Protein AF-A0A9D6L0J1-F1 (afdb_monomer)

Sequence (110 aa):
MLTKVRRTGNSMSSGLYEQGDKQLHSTFLVCQKGISLCSDEEDRKSLLMRVRYEFKQAIFSGNKTEAKLFGQLEKEIDSHNWWFYFFTFLSWIPLPWSWIRKKYHRLLYN

Foldseek 3Di:
DDDPDDDDPPPPVVCPLAAVDVVLVVVLVVLVVQVVVDPDPVSLVVSLVVLVVSLVSCLQNVVLVSVVSSLVSNCVSDVDDPVSVVSVVSSVDSNNCVVVVVVVCVVVPD

Nearest PDB structures (foldseek):
  8tef-assembly1_B  TM=7.146E-01  e=4.152E+00  Flavobacterium johnsoniae UW101
  8p6f-assembly1_B  TM=7.321E-01  e=6.851E+00  Flavobacterium johnsoniae
  8p6f-assembly1_A  TM=7.500E-01  e=7.658E+00  Flavobacterium johnsoniae

Secondary structure (DSSP, 8-state):
--------TT-TTSSTT-TT-HHHHHHHHHHHHHHTT--SHHHHHHHHHHHHHHHHHHHHTT-HHHHHHHHHHHHHH-S--HHHHHHHHHHTS---THHHHHHHHHHH--

Radius of gyration: 15.64 Å; Cα contacts (8 Å, |Δi|>4): 76; chains: 1; bounding box: 39×34×35 Å

Solvent-accessible surface area (backbone atoms only — not comparable to full-atom values): 6493 Å² total; per-residue (Å²): 136,88,78,86,76,85,80,58,92,84,41,81,74,72,57,61,65,40,71,83,34,64,66,59,51,52,49,49,54,51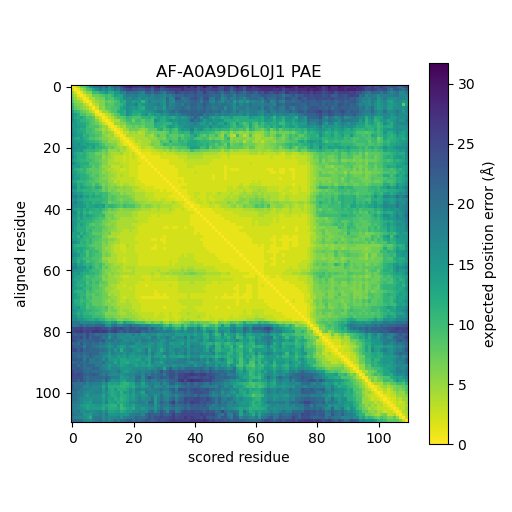,55,59,56,41,63,81,65,44,86,51,71,66,49,45,52,53,50,49,55,48,41,54,51,52,25,51,46,20,43,40,31,64,27,61,68,52,22,52,50,33,54,53,51,46,49,73,77,47,85,83,55,72,64,57,58,59,48,53,58,49,62,70,52,89,53,76,44,63,58,56,51,55,49,49,55,50,63,75,72,103

pLDDT: mean 75.32, std 15.4, range [38.25, 95.25]

Structure (mmCIF, N/CA/C/O backbone):
data_AF-A0A9D6L0J1-F1
#
_entry.id   AF-A0A9D6L0J1-F1
#
loop_
_atom_site.group_PDB
_atom_site.id
_atom_site.type_symbol
_atom_site.label_atom_id
_atom_site.label_alt_id
_atom_site.label_comp_id
_atom_site.label_asym_id
_atom_site.label_entity_id
_atom_site.label_seq_id
_atom_site.pdbx_PDB_ins_code
_atom_site.Cartn_x
_atom_site.Cartn_y
_atom_site.Cartn_z
_atom_site.occupancy
_atom_site.B_iso_or_equiv
_atom_site.auth_seq_id
_atom_site.auth_comp_id
_atom_site.auth_asym_id
_atom_site.auth_atom_id
_atom_site.pdbx_PDB_model_num
ATOM 1 N N . MET A 1 1 ? -4.592 25.206 -10.521 1.00 38.25 1 MET A N 1
ATOM 2 C CA . MET A 1 1 ? -5.894 24.964 -11.180 1.00 38.25 1 MET A CA 1
ATOM 3 C C . MET A 1 1 ? -6.883 24.533 -10.099 1.00 38.25 1 MET A C 1
ATOM 5 O O . MET A 1 1 ? -6.718 23.455 -9.547 1.00 38.25 1 MET A O 1
ATOM 9 N N . LEU A 1 2 ? -7.811 25.402 -9.682 1.00 48.84 2 LEU A N 1
ATOM 10 C CA . LEU A 1 2 ? -8.794 25.091 -8.631 1.00 48.84 2 LEU A CA 1
ATOM 11 C C . LEU A 1 2 ? -10.090 24.612 -9.290 1.00 48.84 2 LEU A C 1
ATOM 13 O O . LEU A 1 2 ? -10.988 25.398 -9.580 1.00 48.84 2 LEU A O 1
ATOM 17 N N . THR A 1 3 ? -10.169 23.315 -9.574 1.00 53.03 3 THR A N 1
ATOM 18 C CA . THR A 1 3 ? -11.391 22.704 -10.103 1.00 53.03 3 THR A CA 1
ATOM 19 C C . THR A 1 3 ? -12.384 22.528 -8.957 1.00 53.03 3 THR A C 1
ATOM 21 O O . THR A 1 3 ? -12.131 21.783 -8.009 1.00 53.03 3 THR A O 1
ATOM 24 N N . LYS A 1 4 ? -13.521 23.230 -9.013 1.00 57.75 4 LYS A N 1
ATOM 25 C CA . LYS A 1 4 ? -14.577 23.147 -7.996 1.00 57.75 4 LYS A CA 1
ATOM 26 C C . LYS A 1 4 ? -15.333 21.824 -8.165 1.00 57.75 4 LYS A C 1
ATOM 28 O O . LYS A 1 4 ? -16.258 21.718 -8.964 1.00 57.75 4 LYS A O 1
ATOM 33 N N . VAL A 1 5 ? -14.896 20.789 -7.449 1.00 60.47 5 VAL A N 1
ATOM 34 C CA . VAL A 1 5 ? -15.513 19.455 -7.497 1.00 60.47 5 VAL A CA 1
ATOM 35 C C . VAL A 1 5 ? -16.892 19.505 -6.835 1.00 60.47 5 VAL A C 1
ATOM 37 O O . VAL A 1 5 ? -17.006 19.778 -5.641 1.00 60.47 5 VAL A O 1
ATOM 40 N N . ARG A 1 6 ? -17.952 19.228 -7.602 1.00 64.88 6 ARG A N 1
ATOM 41 C CA . ARG A 1 6 ? -19.328 19.129 -7.092 1.00 64.88 6 ARG A CA 1
ATOM 42 C C . ARG A 1 6 ? -19.460 17.819 -6.307 1.00 64.88 6 ARG A C 1
ATOM 44 O O . ARG A 1 6 ? -19.450 16.747 -6.903 1.00 64.88 6 ARG A O 1
ATOM 51 N N . ARG A 1 7 ? -19.534 17.888 -4.974 1.00 57.03 7 ARG A N 1
ATOM 52 C CA . ARG A 1 7 ? -19.678 16.703 -4.112 1.00 57.03 7 ARG A CA 1
ATOM 53 C C . ARG A 1 7 ? -21.144 16.487 -3.743 1.00 57.03 7 ARG A C 1
ATOM 55 O O . ARG A 1 7 ? -21.712 17.263 -2.984 1.00 57.03 7 ARG A O 1
ATOM 62 N N . THR A 1 8 ? -2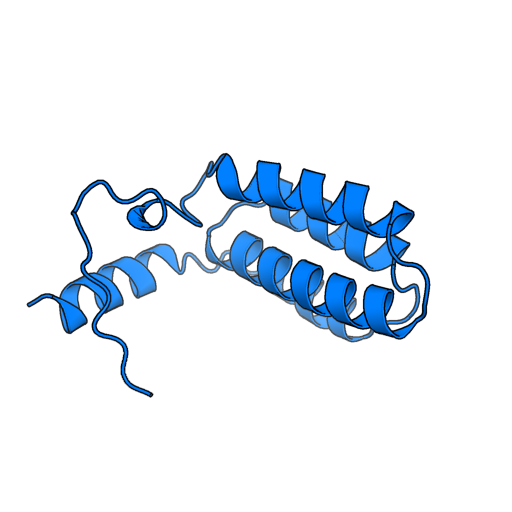1.754 15.444 -4.297 1.00 63.75 8 THR A N 1
ATOM 63 C CA . THR A 1 8 ? -23.050 14.916 -3.849 1.00 63.75 8 THR A CA 1
ATOM 64 C C . THR A 1 8 ? -22.834 13.976 -2.658 1.00 63.75 8 THR A C 1
ATOM 66 O O . THR A 1 8 ? -21.838 13.248 -2.610 1.00 63.75 8 THR A O 1
ATOM 69 N N . GLY A 1 9 ? -23.751 13.992 -1.682 1.00 56.47 9 GLY A N 1
ATOM 70 C CA . GLY A 1 9 ? -23.622 13.235 -0.422 1.00 56.47 9 GLY A CA 1
ATOM 71 C C . GLY A 1 9 ? -23.437 11.720 -0.597 1.00 56.47 9 GLY A C 1
ATOM 72 O O . GLY A 1 9 ? -22.791 11.087 0.230 1.00 56.47 9 GLY A O 1
ATOM 73 N N . ASN A 1 10 ? -23.896 11.170 -1.726 1.00 59.78 10 ASN A N 1
ATOM 74 C CA . ASN A 1 10 ? -23.800 9.748 -2.080 1.00 59.78 10 ASN A CA 1
ATOM 75 C C . ASN A 1 10 ? -22.697 9.446 -3.112 1.00 59.78 10 ASN A C 1
ATOM 77 O O . ASN A 1 10 ? -22.767 8.447 -3.825 1.00 59.78 10 ASN A O 1
ATOM 81 N N . SER A 1 11 ? -21.714 10.334 -3.278 1.00 61.03 11 SER A N 1
ATOM 82 C CA . SER A 1 11 ? -20.604 10.080 -4.204 1.00 61.03 11 SER A CA 1
ATOM 83 C C . SER A 1 11 ? -19.771 8.881 -3.739 1.00 61.03 11 SER A C 1
ATOM 85 O O . SER A 1 11 ? -19.479 8.758 -2.557 1.00 61.03 11 SER A O 1
ATOM 87 N N . MET A 1 12 ? -19.342 8.005 -4.657 1.00 57.81 12 MET A N 1
ATOM 88 C CA . MET A 1 12 ? -18.581 6.792 -4.293 1.00 57.81 12 MET A CA 1
ATOM 89 C C . MET A 1 12 ? -17.296 7.077 -3.503 1.00 57.81 12 MET A C 1
ATOM 91 O O . MET A 1 12 ? -16.814 6.211 -2.778 1.00 57.81 12 MET A O 1
ATOM 95 N N . SER A 1 13 ? -16.756 8.292 -3.614 1.00 62.06 13 SER A N 1
ATOM 96 C CA . SER A 1 13 ? -15.566 8.731 -2.891 1.00 62.06 13 SER A CA 1
ATOM 97 C C . SER A 1 13 ? -15.822 9.144 -1.439 1.00 62.06 13 SER A C 1
ATOM 99 O O . SER A 1 13 ? -14.856 9.342 -0.701 1.00 62.06 13 SER A O 1
ATOM 101 N N . SER A 1 14 ? -17.080 9.277 -0.997 1.00 60.53 14 SER A N 1
ATOM 102 C CA . SER A 1 14 ? -17.397 9.647 0.388 1.00 60.53 14 SER A CA 1
ATOM 103 C C . SER A 1 14 ? -17.087 8.523 1.383 1.00 60.53 14 SER A C 1
ATOM 105 O O . SER A 1 14 ? -16.633 8.831 2.485 1.00 60.53 14 SER A O 1
ATOM 107 N N . GLY A 1 15 ? -17.231 7.256 0.969 1.00 65.31 15 GLY A N 1
ATOM 108 C CA . GLY A 1 15 ? -16.979 6.054 1.782 1.00 65.31 15 GLY A CA 1
ATOM 109 C C . GLY A 1 15 ? -15.588 5.423 1.633 1.00 65.31 15 GLY A C 1
ATOM 110 O O . GLY A 1 15 ? -15.302 4.425 2.288 1.00 65.31 15 GLY A O 1
ATOM 111 N N . LEU A 1 16 ? -14.708 5.994 0.800 1.00 67.94 16 LEU A N 1
ATOM 112 C CA . LEU A 1 16 ? -13.334 5.498 0.637 1.00 67.94 16 LEU A CA 1
ATOM 113 C C . LEU A 1 16 ? -12.591 5.510 1.972 1.00 67.94 16 LEU A C 1
ATOM 115 O O . LEU A 1 16 ? -12.654 6.522 2.663 1.00 67.94 16 LEU A O 1
ATOM 119 N N . TYR A 1 17 ? -11.842 4.461 2.303 1.00 72.12 17 TYR A N 1
ATOM 120 C CA . TYR A 1 17 ? -11.037 4.335 3.529 1.00 72.12 17 TYR A CA 1
ATOM 121 C C . TYR A 1 17 ? -11.851 4.372 4.830 1.00 72.12 17 TYR A C 1
ATOM 123 O O . TYR A 1 17 ? -11.395 4.893 5.853 1.00 72.12 17 TYR A O 1
ATOM 131 N N . GLU A 1 18 ? -13.078 3.863 4.800 1.00 74.12 18 GLU A N 1
ATOM 132 C CA . GLU A 1 18 ? -13.788 3.457 6.013 1.00 74.12 18 GLU A CA 1
ATOM 133 C C . GLU A 1 18 ? -13.367 2.045 6.437 1.00 74.12 18 GLU A C 1
ATOM 135 O O . GLU A 1 18 ? -12.780 1.286 5.663 1.00 74.12 18 GLU A O 1
ATOM 140 N N . GLN A 1 19 ? -13.617 1.689 7.696 1.00 72.19 19 GLN A N 1
ATOM 141 C CA . GLN A 1 19 ? -13.313 0.346 8.176 1.00 72.19 19 GLN A CA 1
ATOM 142 C C . GLN A 1 19 ? -14.206 -0.670 7.446 1.00 72.19 19 GLN A C 1
ATOM 144 O O . GLN A 1 19 ? -15.427 -0.542 7.462 1.00 72.19 19 GLN A O 1
ATOM 149 N N . GLY A 1 20 ? -13.600 -1.679 6.819 1.00 72.38 20 GLY A N 1
ATOM 150 C CA . GLY A 1 20 ? -14.303 -2.647 5.973 1.00 72.38 20 GLY A CA 1
ATOM 151 C C . GLY A 1 20 ? -14.600 -2.147 4.554 1.00 72.38 20 GLY A C 1
ATOM 152 O O . GLY A 1 20 ? -15.457 -2.718 3.876 1.00 72.38 20 GLY A O 1
ATOM 153 N N . ASP A 1 21 ? -13.923 -1.090 4.096 1.00 76.00 21 ASP A N 1
ATOM 154 C CA . ASP A 1 21 ? -14.097 -0.554 2.748 1.00 76.00 21 ASP A CA 1
ATOM 155 C C . ASP A 1 21 ? -13.672 -1.561 1.664 1.00 76.00 21 ASP A C 1
ATOM 157 O O . ASP A 1 21 ? -12.492 -1.852 1.450 1.00 76.00 21 ASP A O 1
ATOM 161 N N . LYS A 1 22 ? -14.663 -2.051 0.912 1.00 82.00 22 LYS A N 1
ATOM 162 C CA . LYS A 1 22 ? -14.462 -2.974 -0.212 1.00 82.00 22 LYS A CA 1
ATOM 163 C C . LYS A 1 22 ? -13.691 -2.336 -1.373 1.00 82.00 22 LYS A C 1
ATOM 165 O O . LYS A 1 22 ? -13.079 -3.060 -2.158 1.00 82.00 22 LYS A O 1
ATOM 170 N N . GLN A 1 23 ? -13.703 -1.008 -1.501 1.00 85.06 23 GLN A N 1
ATOM 171 C CA . GLN A 1 23 ? -12.964 -0.305 -2.552 1.00 85.06 23 GLN A CA 1
ATOM 172 C C . GLN A 1 23 ? -11.453 -0.394 -2.322 1.00 85.06 23 GLN A C 1
ATOM 174 O O . GLN A 1 23 ? -10.699 -0.566 -3.282 1.00 85.06 23 GLN A O 1
ATOM 179 N N . LEU A 1 24 ? -11.006 -0.362 -1.063 1.00 88.19 24 LEU A N 1
ATOM 180 C CA . LEU A 1 24 ? -9.597 -0.543 -0.716 1.00 88.19 24 LEU A CA 1
ATOM 181 C C . LEU A 1 24 ? -9.101 -1.935 -1.135 1.00 88.19 24 LEU A C 1
ATOM 183 O O . LEU A 1 24 ? -8.043 -2.063 -1.751 1.00 88.19 24 LEU A O 1
ATOM 187 N N . HIS A 1 25 ? -9.913 -2.968 -0.900 1.00 91.25 25 HIS A N 1
ATOM 188 C CA . HIS A 1 25 ? -9.607 -4.322 -1.359 1.00 91.25 25 HIS A CA 1
ATOM 189 C C . HIS A 1 25 ? -9.610 -4.439 -2.893 1.00 91.25 25 HIS A C 1
ATOM 191 O O . HIS A 1 25 ? -8.703 -5.029 -3.476 1.00 91.25 25 HIS A O 1
ATOM 197 N N . SER A 1 26 ? -10.582 -3.830 -3.579 1.00 91.75 26 SER A N 1
ATOM 198 C CA . SER A 1 26 ? -10.576 -3.784 -5.048 1.00 91.75 26 SER A CA 1
ATOM 199 C C . SER A 1 26 ? -9.320 -3.096 -5.586 1.00 91.75 26 SER A C 1
ATOM 201 O O . SER A 1 26 ? -8.775 -3.515 -6.604 1.00 91.75 26 SER A O 1
ATOM 203 N N . THR A 1 27 ? -8.850 -2.053 -4.904 1.00 92.94 27 THR A N 1
ATOM 204 C CA . THR A 1 27 ? -7.623 -1.342 -5.272 1.00 92.94 27 THR A CA 1
ATOM 205 C C . THR A 1 27 ? -6.404 -2.244 -5.116 1.00 92.94 27 THR A C 1
ATOM 207 O O . THR A 1 27 ? -5.558 -2.268 -6.006 1.00 92.94 27 THR A O 1
ATOM 210 N N . PHE A 1 28 ? -6.348 -3.055 -4.054 1.00 94.62 28 PHE A N 1
ATOM 211 C CA . PHE A 1 28 ? -5.311 -4.076 -3.896 1.00 94.62 28 PHE A CA 1
ATOM 212 C C . PHE A 1 28 ? -5.265 -5.033 -5.094 1.00 94.62 28 PHE A C 1
ATOM 214 O O . PHE A 1 28 ? -4.195 -5.224 -5.667 1.00 94.62 28 PHE A O 1
ATOM 221 N N . LEU A 1 29 ? -6.411 -5.565 -5.531 1.00 95.25 29 LEU A N 1
ATOM 222 C CA . LEU A 1 29 ? -6.472 -6.475 -6.683 1.00 95.25 29 LEU A CA 1
ATOM 223 C C . LEU A 1 29 ? -5.998 -5.807 -7.983 1.00 95.25 29 LEU A C 1
ATOM 225 O O . LEU A 1 29 ? -5.320 -6.432 -8.799 1.00 95.25 29 LEU A O 1
ATOM 229 N N . VAL A 1 30 ? -6.319 -4.523 -8.174 1.00 95.00 30 VAL A N 1
ATOM 230 C CA . VAL A 1 30 ? -5.834 -3.746 -9.325 1.00 95.00 30 VAL A CA 1
ATOM 231 C C . VAL A 1 30 ? -4.320 -3.564 -9.258 1.00 95.00 30 VAL A C 1
ATOM 2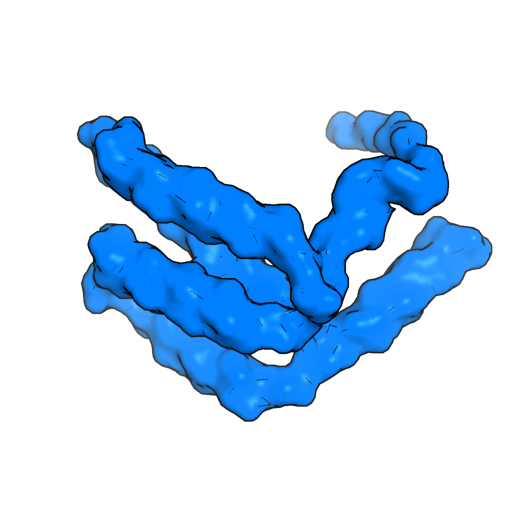33 O O . VAL A 1 30 ? -3.644 -3.812 -10.254 1.00 95.00 30 VAL A O 1
ATOM 236 N N . CYS A 1 31 ? -3.773 -3.181 -8.101 1.00 94.06 31 CYS A N 1
ATOM 237 C CA . CYS A 1 31 ? -2.328 -3.056 -7.918 1.00 94.06 31 CYS A CA 1
ATOM 238 C C . CYS A 1 31 ? -1.612 -4.395 -8.131 1.00 94.06 31 CYS A C 1
ATOM 240 O O . CYS A 1 31 ? -0.574 -4.427 -8.787 1.00 94.06 31 CYS A O 1
ATOM 242 N N . GLN A 1 32 ? -2.191 -5.494 -7.643 1.00 95.00 32 GLN A N 1
ATOM 243 C CA . GLN A 1 32 ? -1.665 -6.841 -7.839 1.00 95.00 32 GLN A CA 1
ATOM 244 C C . GLN A 1 32 ? -1.603 -7.209 -9.321 1.00 95.00 32 GLN A C 1
ATOM 246 O O . GLN A 1 32 ? -0.561 -7.635 -9.811 1.00 95.00 32 GLN A O 1
ATOM 251 N N . LYS A 1 33 ? -2.687 -6.975 -10.068 1.00 94.88 33 LYS A N 1
ATOM 252 C CA . LYS A 1 33 ? -2.685 -7.166 -11.523 1.00 94.88 33 LYS A CA 1
ATOM 253 C C . LYS A 1 33 ? -1.664 -6.255 -12.210 1.00 94.88 33 LYS A C 1
ATOM 255 O O . LYS A 1 33 ? -1.004 -6.683 -13.156 1.00 94.88 33 LYS A O 1
ATOM 260 N N . GLY A 1 34 ? -1.517 -5.026 -11.716 1.00 92.81 34 GLY A N 1
ATOM 261 C CA . GLY A 1 34 ? -0.583 -4.021 -12.217 1.00 92.81 34 GLY A CA 1
ATOM 262 C C . GLY A 1 34 ? 0.863 -4.505 -12.284 1.00 92.81 34 GLY A C 1
ATOM 263 O O . GLY A 1 34 ? 1.547 -4.162 -13.239 1.00 92.81 34 GLY A O 1
ATOM 264 N N . ILE A 1 35 ? 1.299 -5.374 -11.363 1.00 91.12 35 ILE A N 1
ATOM 265 C CA . ILE A 1 35 ? 2.662 -5.938 -11.373 1.00 91.12 35 ILE A CA 1
ATOM 266 C C . ILE A 1 35 ? 2.973 -6.622 -12.707 1.00 91.12 35 ILE A C 1
ATOM 268 O O . ILE A 1 35 ? 4.042 -6.415 -13.274 1.00 91.12 35 ILE A O 1
ATOM 272 N N . SER A 1 36 ? 2.024 -7.405 -13.228 1.00 91.31 36 SER A N 1
ATOM 273 C CA . SER A 1 36 ? 2.180 -8.115 -14.505 1.00 91.31 36 SER A CA 1
ATOM 274 C C . SER A 1 36 ? 2.111 -7.207 -15.737 1.00 91.31 36 SER A C 1
ATOM 276 O O . SER A 1 36 ? 2.462 -7.639 -16.830 1.00 91.31 36 SER A O 1
ATOM 278 N N . LEU A 1 37 ? 1.639 -5.968 -15.569 1.00 92.19 37 LEU A N 1
ATOM 279 C CA . LEU A 1 37 ? 1.460 -4.993 -16.646 1.00 92.19 37 LEU A CA 1
ATOM 280 C C . LEU A 1 37 ? 2.619 -3.993 -16.737 1.00 92.19 37 LEU A C 1
ATOM 282 O O . LEU A 1 37 ? 2.778 -3.358 -17.776 1.00 92.19 37 LEU A O 1
ATOM 286 N N . CYS A 1 38 ? 3.417 -3.845 -15.675 1.00 91.75 38 CYS A N 1
ATOM 287 C CA . CYS A 1 38 ? 4.584 -2.969 -15.673 1.00 91.75 38 CYS A CA 1
ATOM 288 C C . CYS A 1 38 ? 5.627 -3.462 -16.682 1.00 91.75 38 CYS A C 1
ATOM 290 O O . CYS A 1 38 ? 6.177 -4.558 -16.526 1.00 91.75 38 CYS A O 1
ATOM 292 N N . SER A 1 39 ? 5.919 -2.639 -17.688 1.00 90.56 39 SER A N 1
ATOM 293 C CA . SER A 1 39 ? 6.848 -2.999 -18.765 1.00 90.56 39 SER A CA 1
ATOM 294 C C . SER A 1 39 ? 8.282 -2.566 -18.465 1.00 90.56 39 SER A C 1
ATOM 296 O O . SER A 1 39 ? 9.227 -3.223 -18.901 1.00 90.56 39 SER A O 1
ATOM 298 N N . ASP A 1 40 ? 8.454 -1.512 -17.668 1.00 92.81 40 ASP A N 1
ATOM 299 C CA . ASP A 1 40 ? 9.756 -0.967 -17.295 1.00 92.81 40 ASP A CA 1
ATOM 300 C C . ASP A 1 40 ? 9.884 -0.703 -15.780 1.00 92.81 40 ASP A C 1
ATOM 302 O O . ASP A 1 40 ? 9.016 -1.033 -14.962 1.00 92.81 40 ASP A O 1
ATOM 306 N N . GLU A 1 41 ? 11.039 -0.174 -15.379 1.00 88.06 41 GLU A N 1
ATOM 307 C CA . GLU A 1 41 ? 11.333 0.144 -13.981 1.00 88.06 41 GLU A CA 1
ATOM 308 C C . GLU A 1 41 ? 10.562 1.383 -13.485 1.00 88.06 41 GLU A C 1
ATOM 310 O O . GLU A 1 41 ? 10.294 1.513 -12.288 1.00 88.06 41 GLU A O 1
ATOM 315 N N . GLU A 1 42 ? 10.181 2.293 -14.382 1.00 89.75 42 GLU A N 1
ATOM 316 C CA . GLU A 1 42 ? 9.458 3.520 -14.046 1.00 89.75 42 GLU A CA 1
ATOM 317 C C . GLU A 1 42 ? 7.984 3.229 -13.723 1.00 89.75 42 GLU A C 1
ATOM 319 O O . GLU A 1 42 ? 7.451 3.727 -12.723 1.00 89.75 42 GLU A O 1
ATOM 324 N N . ASP A 1 43 ? 7.365 2.315 -14.469 1.00 90.31 43 ASP A N 1
ATOM 325 C CA . ASP A 1 43 ? 6.060 1.729 -14.179 1.00 90.31 43 ASP A CA 1
ATOM 326 C C . ASP A 1 43 ? 6.050 1.067 -12.799 1.00 90.31 43 ASP A C 1
ATOM 328 O O . ASP A 1 43 ? 5.146 1.302 -11.988 1.00 90.31 43 ASP A O 1
ATOM 332 N N . ARG A 1 44 ? 7.083 0.268 -12.492 1.00 90.88 44 ARG A N 1
ATOM 333 C CA . ARG A 1 44 ? 7.205 -0.393 -11.181 1.00 90.88 44 ARG A CA 1
ATOM 334 C C . ARG A 1 44 ? 7.356 0.617 -10.055 1.00 90.88 44 ARG A C 1
ATOM 336 O O . ARG A 1 44 ? 6.708 0.462 -9.022 1.00 90.88 44 ARG A O 1
ATOM 343 N N . LYS A 1 45 ? 8.155 1.673 -10.243 1.00 89.94 45 LYS A N 1
ATOM 344 C CA . LYS A 1 45 ? 8.291 2.768 -9.265 1.00 89.94 45 LYS A CA 1
ATOM 345 C C . LYS A 1 45 ? 6.961 3.483 -9.039 1.00 89.94 45 LYS A C 1
ATOM 347 O O . LYS A 1 45 ? 6.590 3.737 -7.892 1.00 89.94 45 LYS A O 1
ATOM 352 N N . SER A 1 46 ? 6.215 3.757 -10.104 1.00 91.38 46 SER A N 1
ATOM 353 C CA . 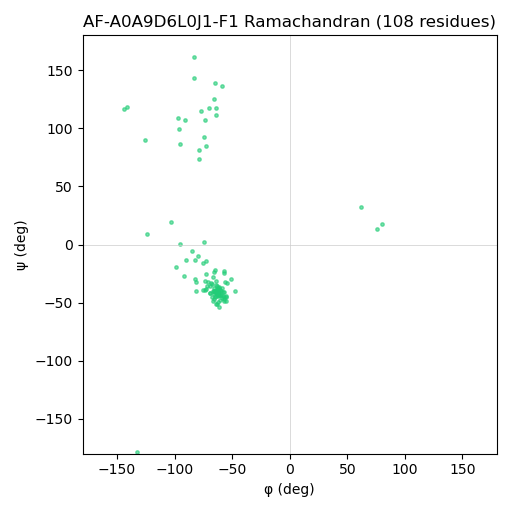SER A 1 46 ? 4.893 4.388 -10.029 1.00 91.38 46 SER A CA 1
ATOM 354 C C . SER A 1 46 ? 3.881 3.506 -9.296 1.00 91.38 46 SER A C 1
ATOM 356 O O . SER A 1 46 ? 3.171 3.977 -8.399 1.00 91.38 46 SER A O 1
ATOM 358 N N . LEU A 1 47 ? 3.865 2.207 -9.602 1.00 92.69 47 LEU A N 1
ATOM 359 C CA . LEU A 1 47 ? 3.038 1.228 -8.905 1.00 92.69 47 LEU A CA 1
ATOM 360 C C . LEU A 1 47 ? 3.419 1.133 -7.423 1.00 92.69 47 LEU A C 1
ATOM 362 O O . LEU A 1 47 ? 2.542 1.168 -6.562 1.00 92.69 47 LEU A O 1
ATOM 366 N N . LEU A 1 48 ? 4.714 1.095 -7.108 1.00 90.88 48 LEU A N 1
ATOM 367 C CA . LEU A 1 48 ? 5.227 1.060 -5.740 1.00 90.88 48 LEU A CA 1
ATOM 368 C C . LEU A 1 48 ? 4.790 2.289 -4.935 1.00 90.88 48 LEU A C 1
ATOM 370 O O . LEU A 1 48 ? 4.344 2.159 -3.793 1.00 90.88 48 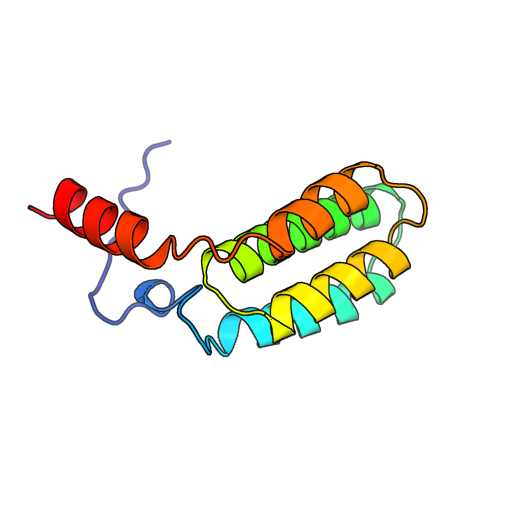LEU A O 1
ATOM 374 N N . MET A 1 49 ? 4.861 3.488 -5.525 1.00 89.75 49 MET A N 1
ATOM 375 C CA . MET A 1 49 ? 4.341 4.703 -4.891 1.00 89.75 49 MET A CA 1
ATOM 376 C C . MET A 1 49 ? 2.850 4.575 -4.573 1.00 89.75 49 MET A C 1
ATOM 378 O O . MET A 1 49 ? 2.420 4.974 -3.486 1.00 89.75 49 MET A O 1
ATOM 382 N N . ARG A 1 50 ? 2.066 3.982 -5.483 1.00 92.00 50 ARG A N 1
ATOM 383 C CA . ARG A 1 50 ? 0.638 3.752 -5.255 1.00 92.00 50 ARG A CA 1
ATOM 384 C C . ARG A 1 50 ? 0.398 2.746 -4.135 1.00 92.00 50 ARG A C 1
ATOM 386 O O . ARG A 1 50 ? -0.360 3.052 -3.221 1.00 92.00 50 ARG A O 1
ATOM 393 N N . VAL A 1 51 ? 1.077 1.601 -4.153 1.00 92.19 51 VAL A N 1
ATOM 394 C CA . VAL A 1 51 ? 0.978 0.570 -3.105 1.00 92.19 51 VAL A CA 1
ATOM 395 C C . VAL A 1 51 ? 1.291 1.160 -1.733 1.00 92.19 51 VAL A C 1
ATOM 397 O O . VAL A 1 51 ? 0.525 0.967 -0.793 1.00 92.19 51 VAL A O 1
ATOM 400 N N . ARG A 1 52 ? 2.353 1.965 -1.619 1.00 89.56 52 ARG A N 1
ATOM 401 C CA . ARG A 1 52 ? 2.717 2.651 -0.368 1.00 89.56 52 ARG A CA 1
ATOM 402 C C . ARG A 1 52 ? 1.665 3.639 0.105 1.00 89.56 52 ARG A C 1
ATOM 404 O O . ARG A 1 52 ? 1.447 3.782 1.308 1.00 89.56 52 ARG A O 1
ATOM 411 N N . TYR A 1 53 ? 1.052 4.366 -0.825 1.00 89.06 53 TYR A N 1
ATOM 412 C CA . TYR A 1 53 ? -0.029 5.286 -0.503 1.00 89.06 53 TYR A CA 1
ATOM 413 C C . TYR A 1 53 ? -1.231 4.530 0.075 1.00 89.06 53 TYR A C 1
ATOM 415 O O . TYR A 1 53 ? -1.682 4.860 1.170 1.00 89.06 53 TYR A O 1
ATOM 423 N N . GLU A 1 54 ? -1.689 3.478 -0.604 1.00 90.88 54 GLU A N 1
ATOM 424 C CA . GLU A 1 54 ? -2.833 2.673 -0.160 1.00 90.88 54 GLU A CA 1
ATOM 425 C C . GLU A 1 54 ? -2.537 1.926 1.146 1.00 90.88 54 GLU A C 1
ATOM 427 O O . GLU A 1 54 ? -3.379 1.879 2.039 1.00 90.88 54 GLU A O 1
ATOM 432 N N . PHE A 1 55 ? -1.310 1.430 1.321 1.00 88.94 55 PHE A N 1
ATOM 433 C CA . PHE A 1 55 ? -0.845 0.820 2.565 1.00 88.94 55 PHE A CA 1
ATOM 434 C C . PHE A 1 55 ? -0.978 1.776 3.762 1.00 88.94 55 PHE A C 1
ATOM 436 O O . PHE A 1 55 ? -1.538 1.416 4.800 1.00 88.94 55 PHE A O 1
ATOM 443 N N . LYS A 1 56 ? -0.511 3.025 3.614 1.00 84.94 56 LYS A N 1
ATOM 444 C CA . LYS A 1 56 ? -0.664 4.063 4.647 1.00 84.94 56 LYS A CA 1
ATOM 445 C C . LYS A 1 56 ? -2.134 4.308 4.958 1.00 84.94 56 LYS A C 1
ATOM 447 O O . LYS A 1 56 ? -2.510 4.369 6.127 1.00 84.94 56 LYS A O 1
ATOM 452 N N . GLN A 1 57 ? -2.964 4.428 3.923 1.00 85.56 57 GLN A N 1
ATOM 453 C CA . GLN A 1 57 ? -4.396 4.644 4.104 1.00 85.56 57 GLN A CA 1
ATOM 454 C C . GLN A 1 57 ? -5.063 3.467 4.813 1.00 85.56 57 GLN A C 1
ATOM 456 O O . GLN A 1 57 ? -5.884 3.684 5.703 1.00 85.56 57 GLN A O 1
ATOM 461 N N . ALA A 1 58 ? -4.676 2.232 4.494 1.00 87.06 58 ALA A N 1
ATOM 462 C CA . ALA A 1 58 ? -5.163 1.027 5.151 1.00 87.06 58 ALA A CA 1
ATOM 463 C C . ALA A 1 58 ? -4.835 1.023 6.654 1.00 87.06 58 ALA A C 1
ATOM 465 O O . ALA A 1 58 ? -5.712 0.746 7.472 1.00 87.06 58 ALA A O 1
ATOM 466 N N . ILE A 1 59 ? -3.614 1.423 7.036 1.00 83.50 59 ILE A N 1
ATOM 467 C CA . ILE A 1 59 ? -3.244 1.601 8.449 1.00 83.50 59 ILE A CA 1
ATOM 468 C C . ILE A 1 59 ? -4.121 2.669 9.109 1.00 83.50 59 ILE A C 1
ATOM 470 O O . ILE A 1 59 ? -4.748 2.397 10.132 1.00 83.50 59 ILE A O 1
ATOM 474 N N . PHE A 1 60 ? -4.195 3.872 8.531 1.00 78.69 60 PHE A N 1
ATOM 475 C CA . PHE A 1 60 ? -4.904 4.999 9.151 1.00 78.69 60 PHE A CA 1
ATOM 476 C C . PHE A 1 60 ? -6.421 4.794 9.250 1.00 78.69 60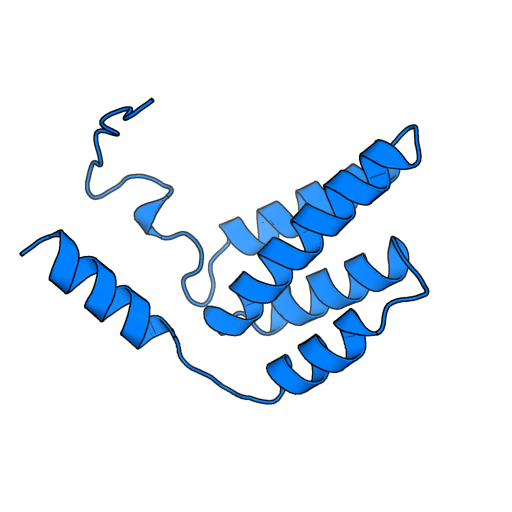 PHE A C 1
ATOM 478 O O . PHE A 1 60 ? -7.062 5.331 10.156 1.00 78.69 60 PHE A O 1
ATOM 485 N N . SER A 1 61 ? -6.996 4.006 8.343 1.00 78.44 61 SER A N 1
ATOM 486 C CA . SER A 1 61 ? -8.413 3.623 8.355 1.00 78.44 61 SER A CA 1
ATOM 487 C C . SER A 1 61 ? -8.715 2.404 9.232 1.00 78.44 61 SER A C 1
ATOM 489 O O . SER A 1 61 ? -9.882 2.072 9.432 1.00 78.44 61 SER A O 1
ATOM 491 N N . GLY A 1 62 ? -7.693 1.749 9.794 1.00 80.62 62 GLY A N 1
ATOM 492 C CA . GLY A 1 62 ? -7.857 0.547 10.614 1.00 80.62 62 GLY A CA 1
ATOM 493 C C . GLY A 1 62 ? -8.160 -0.725 9.812 1.00 80.62 62 GLY A C 1
ATOM 494 O O . GLY A 1 62 ? -8.519 -1.747 10.399 1.00 80.62 62 GLY A O 1
ATOM 495 N N . ASN A 1 63 ? -7.983 -0.690 8.491 1.00 85.94 63 ASN A N 1
ATOM 496 C CA . ASN A 1 63 ? -8.131 -1.824 7.582 1.00 85.94 63 ASN A CA 1
ATOM 497 C C . ASN A 1 63 ? -6.882 -2.718 7.640 1.00 85.94 63 ASN A C 1
ATOM 499 O O . ASN A 1 63 ? -6.016 -2.708 6.765 1.00 85.94 63 ASN A O 1
ATOM 503 N N . LYS A 1 64 ? -6.755 -3.469 8.743 1.00 84.12 64 LYS A N 1
ATOM 504 C CA . LYS A 1 64 ? -5.569 -4.289 9.054 1.00 84.12 64 LYS A CA 1
ATOM 505 C C . LYS A 1 64 ? -5.304 -5.381 8.014 1.00 84.12 64 LYS A C 1
ATOM 507 O O . LYS A 1 64 ? -4.144 -5.682 7.736 1.00 84.12 64 LYS A O 1
ATOM 512 N N . THR A 1 65 ? -6.360 -5.977 7.462 1.00 88.94 65 THR A N 1
ATOM 513 C CA . THR A 1 65 ? -6.252 -7.032 6.446 1.00 88.94 65 THR A CA 1
ATOM 514 C C . THR A 1 65 ? -5.614 -6.475 5.179 1.00 88.94 65 THR A C 1
ATOM 516 O O . THR A 1 65 ? -4.609 -7.001 4.707 1.00 88.94 65 THR A O 1
ATOM 519 N N . GLU A 1 66 ? -6.137 -5.360 4.684 1.00 90.12 66 GLU A N 1
ATOM 520 C CA . GLU A 1 66 ? -5.659 -4.664 3.495 1.00 90.12 66 GLU A CA 1
ATOM 521 C C . GLU A 1 66 ? -4.247 -4.125 3.717 1.00 90.12 66 GLU A C 1
ATOM 523 O O . GLU A 1 66 ? -3.396 -4.283 2.848 1.00 90.12 66 GLU A O 1
ATOM 528 N N . ALA A 1 67 ? -3.948 -3.583 4.903 1.00 88.75 67 ALA A N 1
ATOM 529 C CA . ALA A 1 67 ? -2.595 -3.157 5.251 1.00 88.75 67 ALA A CA 1
ATOM 530 C C . ALA A 1 67 ? -1.598 -4.321 5.129 1.00 88.75 67 ALA A C 1
ATOM 532 O O . ALA A 1 67 ? -0.544 -4.178 4.513 1.00 88.75 67 ALA A O 1
ATOM 533 N N . LYS A 1 68 ? -1.941 -5.510 5.643 1.00 88.75 68 LYS A N 1
ATOM 534 C CA . LYS A 1 68 ? -1.088 -6.697 5.500 1.00 88.75 68 LYS A CA 1
ATOM 535 C C . LYS A 1 68 ? -0.898 -7.090 4.030 1.00 88.75 68 LYS A C 1
ATOM 537 O O . LYS A 1 68 ? 0.230 -7.381 3.638 1.00 88.75 68 LYS A O 1
ATOM 542 N N . LEU A 1 69 ? -1.970 -7.074 3.237 1.00 92.31 69 LEU A N 1
ATOM 543 C CA . LEU A 1 69 ? -1.932 -7.409 1.810 1.00 92.31 69 LEU A CA 1
ATOM 544 C C . LEU A 1 69 ? -1.046 -6.440 1.018 1.00 92.31 69 LEU A C 1
ATOM 546 O O . LEU A 1 69 ? -0.148 -6.876 0.303 1.00 92.31 69 LEU A O 1
ATOM 550 N N . PHE A 1 70 ? -1.224 -5.130 1.197 1.00 91.81 70 PHE A N 1
ATOM 551 C CA . PHE A 1 70 ? -0.379 -4.132 0.541 1.00 91.81 70 PHE A CA 1
ATOM 552 C C . PHE A 1 70 ? 1.082 -4.211 0.998 1.00 91.81 70 PHE A C 1
ATOM 554 O O . PHE A 1 70 ? 1.978 -4.027 0.182 1.00 91.81 70 PHE A O 1
ATOM 561 N N . GLY A 1 71 ? 1.342 -4.541 2.266 1.00 88.19 71 GLY A N 1
ATOM 562 C CA . GLY A 1 71 ? 2.705 -4.745 2.758 1.00 88.19 71 GLY A CA 1
ATOM 563 C C . GLY A 1 71 ? 3.385 -5.978 2.149 1.00 88.19 71 GLY A C 1
ATOM 564 O O . GLY A 1 71 ? 4.591 -5.968 1.918 1.00 88.19 71 GLY A O 1
ATOM 565 N N . GLN A 1 72 ? 2.631 -7.042 1.862 1.00 89.94 72 GLN A N 1
ATOM 566 C CA . GLN A 1 72 ? 3.147 -8.193 1.112 1.00 89.94 72 GLN A CA 1
ATOM 567 C C . GLN A 1 72 ? 3.419 -7.826 -0.348 1.00 89.94 72 GLN A C 1
ATOM 569 O O . GLN A 1 72 ? 4.472 -8.179 -0.870 1.00 89.94 72 GLN A O 1
ATOM 574 N N . LEU A 1 73 ? 2.513 -7.066 -0.966 1.00 90.75 73 LEU A N 1
ATOM 575 C CA . LEU A 1 73 ? 2.655 -6.610 -2.345 1.00 90.75 73 LEU A CA 1
ATOM 576 C C . LEU A 1 73 ? 3.867 -5.690 -2.532 1.00 90.75 73 LEU A C 1
ATOM 578 O O . LEU A 1 73 ? 4.583 -5.795 -3.520 1.00 90.75 73 LEU A O 1
ATOM 582 N N . GLU A 1 74 ? 4.138 -4.815 -1.560 1.00 89.00 74 GLU A N 1
ATOM 583 C CA . GLU A 1 74 ? 5.336 -3.973 -1.565 1.00 89.00 74 GLU A CA 1
ATOM 584 C C . GLU A 1 74 ? 6.616 -4.818 -1.615 1.00 89.00 74 GLU A C 1
ATOM 586 O O . GLU A 1 74 ? 7.497 -4.518 -2.416 1.00 89.00 74 GLU A O 1
ATOM 591 N N . LYS A 1 75 ? 6.697 -5.896 -0.821 1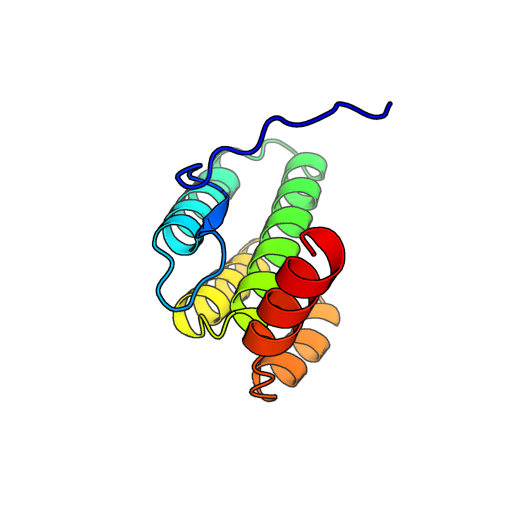.00 85.56 75 LYS A N 1
ATOM 592 C CA . LYS A 1 75 ? 7.860 -6.803 -0.813 1.00 85.56 75 LYS A CA 1
ATOM 593 C C . LYS A 1 75 ? 8.069 -7.537 -2.133 1.00 85.56 75 LYS A C 1
ATOM 595 O O . LYS A 1 75 ? 9.200 -7.884 -2.458 1.00 85.56 75 LYS A O 1
ATOM 600 N N . GLU A 1 76 ? 6.983 -7.827 -2.842 1.00 87.38 76 GLU A N 1
ATOM 601 C CA . GLU A 1 76 ? 7.022 -8.485 -4.148 1.00 87.38 76 GLU A CA 1
ATOM 602 C C . GLU A 1 76 ? 7.558 -7.542 -5.234 1.00 87.38 76 GLU A C 1
ATOM 604 O O . GLU A 1 76 ? 8.287 -7.974 -6.124 1.00 87.38 76 GLU A O 1
ATOM 609 N N . ILE A 1 77 ? 7.238 -6.246 -5.138 1.00 86.62 77 ILE A N 1
ATOM 610 C CA . ILE A 1 77 ? 7.692 -5.222 -6.089 1.00 86.62 77 ILE A CA 1
ATOM 611 C C . ILE A 1 77 ? 9.124 -4.760 -5.780 1.00 86.62 77 ILE A C 1
ATOM 613 O O . ILE A 1 77 ? 9.900 -4.538 -6.708 1.00 86.62 77 ILE A O 1
ATOM 617 N N . ASP A 1 78 ? 9.475 -4.599 -4.501 1.00 83.19 78 ASP A N 1
ATOM 618 C CA . ASP A 1 78 ? 10.771 -4.079 -4.063 1.00 83.19 78 ASP A CA 1
ATOM 619 C C . ASP A 1 78 ? 11.278 -4.811 -2.808 1.00 83.19 78 ASP A C 1
ATOM 621 O O . ASP A 1 78 ? 10.671 -4.780 -1.735 1.00 83.19 78 ASP A O 1
ATOM 625 N N . SER A 1 79 ? 12.427 -5.478 -2.937 1.00 64.81 79 SER A N 1
ATOM 626 C CA . SER A 1 79 ? 13.020 -6.293 -1.870 1.00 64.81 79 SER A CA 1
ATOM 627 C C . SER A 1 79 ? 13.815 -5.474 -0.846 1.00 64.81 79 SER A C 1
ATOM 629 O O . SER A 1 79 ? 14.153 -5.998 0.215 1.00 64.81 79 SER A O 1
ATOM 631 N N . HIS A 1 80 ? 14.135 -4.208 -1.139 1.00 60.53 80 HIS A N 1
ATOM 632 C CA . HIS A 1 80 ? 14.991 -3.376 -0.292 1.00 60.53 80 HIS A CA 1
ATOM 633 C C . HIS A 1 80 ? 14.297 -2.073 0.075 1.00 60.53 80 HIS A C 1
ATOM 635 O O . HIS A 1 80 ? 14.477 -1.049 -0.580 1.00 60.53 80 HIS A O 1
ATOM 641 N N . ASN A 1 81 ? 13.559 -2.061 1.189 1.00 59.91 81 ASN A N 1
ATOM 642 C CA . ASN A 1 81 ? 13.135 -0.776 1.719 1.00 59.91 81 ASN A CA 1
ATOM 643 C C . ASN A 1 81 ? 13.085 -0.676 3.242 1.00 59.91 81 ASN A C 1
ATOM 645 O O . ASN A 1 81 ? 12.257 -1.288 3.910 1.00 59.91 81 ASN A O 1
ATOM 649 N N . TRP A 1 82 ? 13.935 0.207 3.776 1.00 57.84 82 TRP A N 1
ATOM 650 C CA . TRP A 1 82 ? 13.849 0.752 5.134 1.00 57.84 82 TRP A CA 1
ATOM 651 C C . TRP A 1 82 ? 12.426 1.218 5.444 1.00 57.84 82 TRP A C 1
ATOM 653 O O . TRP A 1 82 ? 11.934 1.012 6.554 1.00 57.84 82 TRP A O 1
ATOM 663 N N . TRP A 1 83 ? 11.746 1.848 4.476 1.00 59.59 83 TRP A N 1
ATOM 664 C CA . TRP A 1 83 ? 10.391 2.368 4.663 1.00 59.59 83 TRP A CA 1
ATOM 665 C C . TRP A 1 83 ? 9.411 1.284 5.124 1.00 59.59 83 TRP A C 1
ATOM 667 O O . TRP 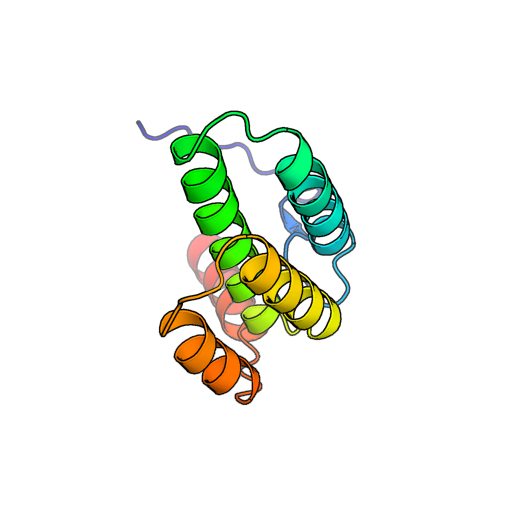A 1 83 ? 8.557 1.582 5.954 1.00 59.59 83 TRP A O 1
ATOM 677 N N . PHE A 1 84 ? 9.606 0.027 4.712 1.00 59.97 84 PHE A N 1
ATOM 678 C CA . PHE A 1 84 ? 8.833 -1.115 5.196 1.00 59.97 84 PHE A CA 1
ATOM 679 C C . PHE A 1 84 ? 8.970 -1.310 6.715 1.00 59.97 84 PHE A C 1
ATOM 681 O O . PHE A 1 84 ? 7.975 -1.569 7.388 1.00 59.97 84 PHE A O 1
ATOM 688 N N . TYR A 1 85 ? 10.163 -1.121 7.292 1.00 63.75 85 TYR A N 1
ATOM 689 C CA . TYR A 1 85 ? 10.389 -1.217 8.742 1.00 63.75 85 TYR A CA 1
ATOM 690 C C . TYR A 1 85 ? 9.724 -0.071 9.507 1.00 63.75 85 TYR A C 1
ATOM 692 O O . TYR A 1 85 ? 9.078 -0.297 10.527 1.00 63.75 85 TYR A O 1
ATOM 700 N N . PHE A 1 86 ? 9.811 1.155 8.985 1.00 66.56 86 PHE A N 1
ATOM 701 C CA . PHE A 1 86 ? 9.145 2.311 9.590 1.00 66.56 86 PHE A CA 1
ATOM 702 C C . PHE A 1 86 ? 7.618 2.143 9.597 1.00 66.56 86 PHE A C 1
ATOM 704 O O . PHE A 1 86 ? 6.943 2.437 10.580 1.00 66.56 86 PHE A O 1
ATOM 711 N N . PHE A 1 87 ? 7.069 1.617 8.506 1.00 61.84 87 PHE A N 1
ATOM 712 C CA . PHE A 1 87 ? 5.636 1.436 8.324 1.00 61.84 87 PHE A CA 1
ATOM 713 C C . PHE A 1 87 ? 5.065 0.187 9.001 1.00 61.84 87 PHE A C 1
ATOM 715 O O . PHE A 1 87 ? 3.945 0.235 9.506 1.00 61.84 87 PHE A O 1
ATOM 722 N N . THR A 1 88 ? 5.827 -0.904 9.099 1.00 61.41 88 THR A N 1
ATOM 723 C CA . THR A 1 88 ? 5.460 -2.043 9.957 1.00 61.41 88 THR A CA 1
ATOM 724 C C . THR A 1 88 ? 5.479 -1.653 11.429 1.00 61.41 88 THR A C 1
ATOM 726 O O . THR A 1 88 ? 4.537 -1.997 12.142 1.00 61.41 88 THR A O 1
ATOM 729 N N . PHE A 1 89 ? 6.454 -0.852 11.868 1.00 63.16 89 PHE A N 1
ATOM 730 C CA . PHE A 1 89 ? 6.436 -0.254 13.204 1.00 63.16 89 PHE A CA 1
ATOM 731 C C . PHE A 1 89 ? 5.200 0.637 13.412 1.00 63.16 89 PHE A C 1
ATOM 733 O O . PHE A 1 89 ? 4.540 0.566 14.445 1.00 63.16 89 PHE A O 1
ATOM 740 N N . LEU A 1 90 ? 4.807 1.408 12.394 1.00 62.84 90 LEU A N 1
ATOM 741 C CA . LEU A 1 90 ? 3.594 2.227 12.441 1.00 62.84 90 LEU A CA 1
ATOM 742 C C . LEU A 1 90 ? 2.301 1.391 12.462 1.00 62.84 90 LEU A C 1
ATOM 744 O O . LEU A 1 90 ? 1.341 1.785 13.114 1.00 62.84 90 LEU A O 1
ATOM 748 N N . SER A 1 91 ? 2.273 0.224 11.807 1.00 60.09 91 SER A N 1
ATOM 749 C CA . SER A 1 91 ? 1.119 -0.695 11.822 1.00 60.09 91 SER A CA 1
ATOM 750 C C . SER A 1 91 ? 0.829 -1.283 13.208 1.00 60.09 91 SER A C 1
ATOM 752 O O . SER A 1 91 ? -0.295 -1.706 13.486 1.00 60.09 91 SER A O 1
ATOM 754 N N . TRP A 1 92 ? 1.835 -1.283 14.088 1.00 58.19 92 TRP A N 1
ATOM 755 C CA . TRP A 1 92 ? 1.705 -1.659 15.495 1.00 58.19 92 TRP A CA 1
ATOM 756 C C . TRP A 1 92 ? 1.033 -0.587 16.348 1.00 58.19 92 TRP A C 1
ATOM 758 O O . TRP A 1 92 ? 0.564 -0.894 17.441 1.00 58.19 92 TRP A O 1
ATOM 768 N N . ILE A 1 93 ? 0.941 0.649 15.856 1.00 61.91 93 ILE A N 1
ATOM 769 C CA . ILE A 1 93 ? 0.234 1.724 16.535 1.00 61.91 93 ILE A CA 1
ATOM 770 C C . ILE A 1 93 ? -1.218 1.714 16.030 1.00 61.91 93 ILE A C 1
ATOM 772 O O . ILE A 1 93 ? -1.475 2.120 14.894 1.00 61.91 93 ILE A O 1
ATOM 776 N N . PRO A 1 94 ? -2.205 1.280 16.840 1.00 58.94 94 PRO A N 1
ATOM 777 C CA . PRO A 1 94 ? -3.610 1.428 16.499 1.00 58.94 94 PRO A CA 1
ATOM 778 C C . PRO A 1 94 ? -3.958 2.905 16.652 1.00 58.94 94 PRO A C 1
ATOM 780 O O . PRO A 1 94 ? -4.390 3.353 17.708 1.00 58.94 94 PRO A O 1
ATOM 783 N N . LEU A 1 95 ? -3.697 3.687 15.614 1.00 57.66 95 LEU A N 1
ATOM 784 C CA . LEU A 1 95 ? -4.001 5.106 15.571 1.00 57.66 95 LEU A CA 1
ATOM 785 C C . LEU A 1 95 ? -5.356 5.253 14.854 1.00 57.66 95 LEU A C 1
ATOM 787 O O . LEU A 1 95 ? -5.402 5.187 13.626 1.00 57.66 95 LEU A O 1
ATOM 791 N N . PRO A 1 96 ? -6.481 5.428 15.577 1.00 58.69 96 PRO A N 1
ATOM 792 C CA . PRO A 1 96 ? -7.799 5.538 14.969 1.00 58.69 96 PRO A CA 1
ATOM 793 C C . PRO A 1 96 ? -7.982 6.958 14.416 1.00 58.69 96 PRO A C 1
ATOM 795 O O . PRO A 1 96 ? -8.599 7.825 15.035 1.00 58.69 96 PRO A O 1
ATOM 798 N N . TRP A 1 97 ? -7.447 7.221 13.221 1.00 58.22 97 TRP A N 1
ATOM 799 C CA . TRP A 1 97 ? -7.576 8.527 12.552 1.00 58.22 97 TRP A CA 1
ATOM 800 C C . TRP A 1 97 ? -8.977 8.758 11.968 1.00 58.22 97 TRP A C 1
ATOM 802 O O . TRP A 1 97 ? -9.259 9.833 11.430 1.00 58.22 97 TRP A O 1
ATOM 812 N N . SER A 1 98 ? -9.906 7.814 12.161 1.00 56.97 98 SER A N 1
ATOM 813 C CA . SER A 1 98 ? -11.340 8.003 11.906 1.00 56.97 98 SER A CA 1
ATOM 814 C C . SER A 1 98 ? -11.886 9.276 12.577 1.00 56.97 98 SER A C 1
ATOM 816 O O . SER A 1 98 ? -12.773 9.942 12.036 1.00 56.97 98 SER A O 1
ATOM 818 N N . TRP A 1 99 ? -11.296 9.686 13.706 1.00 57.78 99 TRP A N 1
ATOM 819 C CA . TRP A 1 99 ? -11.639 10.916 14.425 1.00 57.78 99 TRP A CA 1
ATOM 820 C C . TRP A 1 99 ? -11.143 12.180 13.718 1.00 57.78 99 TRP A C 1
ATOM 822 O O . TRP A 1 99 ? -11.869 13.175 13.659 1.00 57.78 99 TRP A O 1
ATOM 832 N N . ILE A 1 100 ? -9.944 12.144 13.130 1.00 61.22 100 ILE A N 1
ATOM 833 C CA . ILE A 1 100 ? -9.378 13.270 12.377 1.00 61.22 100 ILE A CA 1
ATOM 834 C C . ILE A 1 100 ? -10.205 13.513 11.120 1.00 61.22 100 ILE A C 1
ATOM 836 O O . ILE A 1 100 ? -10.530 14.660 10.838 1.00 61.22 100 ILE A O 1
ATOM 840 N N . ARG A 1 101 ? -10.665 12.462 10.429 1.00 58.28 101 ARG A N 1
ATOM 841 C CA . ARG A 1 101 ? -11.565 12.613 9.276 1.00 58.28 101 ARG A CA 1
ATOM 842 C C . ARG A 1 101 ? -12.924 13.190 9.662 1.00 58.28 101 ARG A C 1
ATOM 844 O O . ARG A 1 101 ? -13.379 14.115 8.994 1.00 58.28 101 ARG A O 1
ATOM 851 N N . LYS A 1 102 ? -13.551 12.712 10.749 1.00 60.34 102 LYS A N 1
ATOM 852 C CA . LYS A 1 102 ? -14.793 13.319 11.272 1.00 60.34 102 LYS A CA 1
ATOM 853 C C . LYS A 1 102 ? -14.595 14.799 11.591 1.00 60.34 102 LYS A C 1
ATOM 855 O O . LYS A 1 102 ? -15.470 15.602 11.285 1.00 60.34 102 LYS A O 1
ATOM 860 N N . LYS A 1 103 ? -13.448 15.169 12.168 1.00 60.91 103 LYS A N 1
ATOM 861 C CA . LYS A 1 103 ? -13.128 16.562 12.500 1.00 60.91 103 LYS A CA 1
ATOM 862 C C . LYS A 1 103 ? -12.812 17.402 11.257 1.00 60.91 103 LYS A C 1
ATOM 864 O O . LYS A 1 103 ? -13.269 18.532 11.182 1.00 60.91 103 LYS A O 1
ATOM 869 N N . TYR A 1 104 ? -12.119 16.846 10.265 1.00 59.59 104 TYR A N 1
ATOM 870 C CA . TYR A 1 104 ? -11.793 17.510 8.999 1.00 59.59 104 TYR A CA 1
ATOM 871 C C . TYR A 1 104 ? -13.049 17.756 8.154 1.00 59.59 104 TYR A C 1
ATOM 873 O O . TYR A 1 104 ? -13.272 18.870 7.694 1.00 59.59 104 TYR A O 1
ATOM 881 N N . HIS A 1 105 ? -13.929 16.754 8.038 1.00 55.06 105 HIS A N 1
ATOM 882 C CA . HIS A 1 105 ? -15.246 16.927 7.420 1.00 55.06 105 HIS A CA 1
ATOM 883 C C . HIS A 1 105 ? -16.121 17.916 8.193 1.00 55.06 105 HIS A C 1
ATOM 885 O O . HIS A 1 105 ? -16.857 18.670 7.580 1.00 55.06 105 HIS A O 1
ATOM 891 N N . ARG A 1 106 ? -16.040 17.961 9.525 1.00 60.19 106 ARG A N 1
ATOM 892 C CA . ARG A 1 106 ? -16.813 18.929 10.313 1.00 60.19 106 ARG A CA 1
ATOM 893 C C . ARG A 1 106 ? -16.266 20.358 10.213 1.00 60.19 106 ARG A C 1
ATOM 895 O O . ARG A 1 106 ? -17.048 21.287 10.287 1.00 60.19 106 ARG A O 1
ATOM 902 N N . LEU A 1 107 ? -14.954 20.541 10.047 1.00 56.28 107 LEU A N 1
ATOM 903 C CA . LEU A 1 107 ? -14.311 21.861 9.953 1.00 56.28 107 LEU A CA 1
ATOM 904 C C . LEU A 1 107 ? -14.387 22.492 8.556 1.00 56.28 107 LEU A C 1
ATOM 906 O O . LEU A 1 107 ? -14.385 23.709 8.454 1.00 56.28 107 LEU A O 1
ATOM 910 N N . LEU A 1 108 ? -14.424 21.689 7.490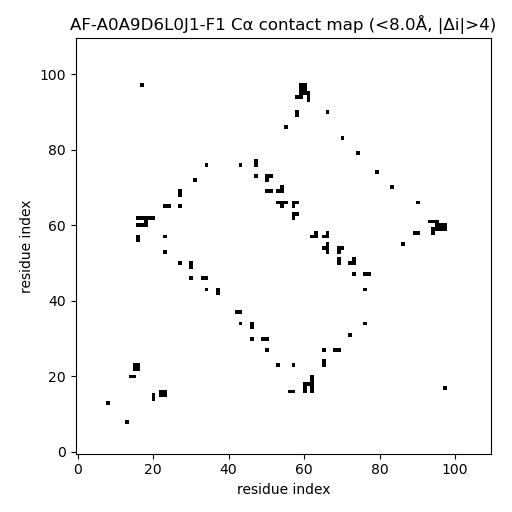 1.00 52.62 108 LEU A N 1
ATOM 911 C CA . LEU A 1 108 ? -14.534 22.186 6.109 1.00 52.62 108 LEU A CA 1
ATOM 912 C C . LEU A 1 108 ? -15.981 22.339 5.615 1.00 52.62 108 LEU A C 1
ATOM 914 O O . LEU A 1 108 ? -16.180 22.927 4.555 1.00 52.62 108 LEU A O 1
ATOM 918 N N . TYR A 1 109 ? -16.963 21.776 6.329 1.00 52.75 109 TYR A N 1
ATOM 919 C CA . TYR A 1 109 ? -18.380 21.771 5.933 1.00 52.75 109 TYR A CA 1
ATOM 920 C C . TYR A 1 109 ? -19.336 22.372 6.990 1.00 52.75 109 TYR A C 1
ATOM 922 O O . TYR A 1 109 ? -20.547 22.247 6.814 1.00 52.75 109 TYR A O 1
ATOM 930 N N . ASN A 1 110 ? -18.819 23.007 8.054 1.00 46.94 110 ASN A N 1
ATOM 931 C CA . ASN A 1 110 ? -19.570 23.968 8.882 1.00 46.94 110 ASN A CA 1
ATOM 932 C C . ASN A 1 110 ? -19.238 25.394 8.446 1.00 46.94 110 ASN A C 1
ATOM 934 O O . ASN A 1 110 ? -18.047 25.634 8.148 1.00 46.94 110 ASN A O 1
#

Mean predicted aligned error: 10.11 Å